Protein AF-A0A7S4QUU4-F1 (afdb_monomer_lite)

Radius of gyration: 27.37 Å; chains: 1; bounding box: 93×54×60 Å

Structure (mmCIF, N/CA/C/O backbone):
data_AF-A0A7S4QUU4-F1
#
_entry.id   AF-A0A7S4QUU4-F1
#
loop_
_atom_site.group_PDB
_atom_site.id
_atom_site.type_symbol
_atom_site.label_atom_id
_atom_site.label_alt_id
_atom_site.label_comp_id
_atom_site.label_asym_id
_atom_site.label_entity_id
_atom_site.label_seq_id
_atom_site.pdbx_PDB_ins_code
_atom_site.Cartn_x
_atom_site.Cartn_y
_atom_site.Cartn_z
_atom_site.occupancy
_atom_site.B_iso_or_equiv
_atom_site.auth_seq_id
_atom_site.auth_comp_id
_atom_site.auth_asym_id
_atom_site.auth_atom_id
_atom_site.pdbx_PDB_model_num
ATOM 1 N N . MET A 1 1 ? -56.185 -21.428 -27.201 1.00 46.53 1 MET A N 1
ATOM 2 C CA . MET A 1 1 ? -56.044 -20.424 -28.277 1.00 46.53 1 MET A CA 1
ATOM 3 C C . MET A 1 1 ? -54.568 -20.325 -28.638 1.00 46.53 1 MET A C 1
ATOM 5 O O . MET A 1 1 ? -53.766 -20.029 -27.766 1.00 46.53 1 MET A O 1
ATOM 9 N N . ARG A 1 2 ? -54.202 -20.692 -29.874 1.00 49.19 2 ARG A N 1
ATOM 10 C CA . ARG A 1 2 ? -52.860 -20.477 -30.441 1.00 49.19 2 ARG A CA 1
ATOM 11 C C . ARG A 1 2 ? -52.784 -19.035 -30.943 1.00 49.19 2 ARG A C 1
ATOM 13 O O . ARG A 1 2 ? -53.680 -18.634 -31.677 1.00 49.19 2 ARG A O 1
ATOM 20 N N . ALA A 1 3 ? -51.715 -18.321 -30.610 1.00 52.19 3 ALA A N 1
ATOM 21 C CA . ALA A 1 3 ? -51.252 -17.166 -31.375 1.00 52.19 3 ALA A CA 1
ATOM 22 C C . ALA A 1 3 ? -49.718 -17.073 -31.230 1.00 52.19 3 ALA A C 1
ATOM 24 O O . ALA A 1 3 ? -49.212 -16.869 -30.132 1.00 52.19 3 ALA A O 1
ATOM 25 N N . THR A 1 4 ? -48.973 -17.662 -32.169 1.00 59.97 4 THR A N 1
ATOM 26 C CA . THR A 1 4 ? -48.197 -16.979 -33.230 1.00 59.97 4 THR A CA 1
ATOM 27 C C . THR A 1 4 ? -47.116 -16.018 -32.722 1.00 59.97 4 THR A C 1
ATOM 29 O O . THR A 1 4 ? -47.382 -14.890 -32.328 1.00 59.97 4 THR A O 1
ATOM 32 N N . ARG A 1 5 ? -45.862 -16.484 -32.819 1.00 59.66 5 ARG A N 1
ATOM 33 C CA . ARG A 1 5 ? -44.639 -15.671 -32.820 1.00 59.66 5 ARG A CA 1
ATOM 34 C C . ARG A 1 5 ? -44.574 -14.829 -34.102 1.00 59.66 5 ARG A C 1
ATOM 36 O O . ARG A 1 5 ? -44.792 -15.403 -35.170 1.00 59.66 5 ARG A O 1
ATOM 43 N N . PRO A 1 6 ? -44.134 -13.564 -34.040 1.00 63.06 6 PRO A N 1
ATOM 44 C CA . PRO A 1 6 ? -43.483 -12.921 -35.169 1.00 63.06 6 PRO A CA 1
ATOM 45 C C . PRO A 1 6 ? -41.959 -12.876 -34.978 1.00 63.06 6 PRO A C 1
ATOM 47 O O . PRO A 1 6 ? -41.427 -12.307 -34.029 1.00 63.06 6 PRO A O 1
ATOM 50 N N . SER A 1 7 ? -41.292 -13.533 -35.924 1.00 55.50 7 SER A N 1
ATOM 51 C CA . SER A 1 7 ? -39.890 -13.384 -36.314 1.00 55.50 7 SER A CA 1
ATOM 52 C C . SER A 1 7 ? -39.663 -12.003 -36.925 1.00 55.50 7 SER A C 1
ATOM 54 O O . SER A 1 7 ? -40.441 -11.645 -37.803 1.00 55.50 7 SER A O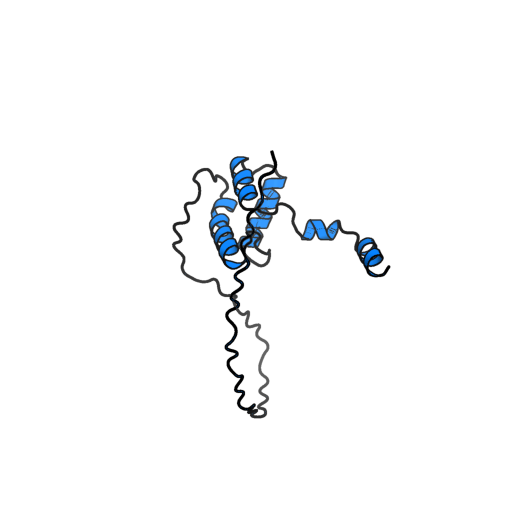 1
ATOM 56 N N . LEU A 1 8 ? -38.590 -11.289 -36.556 1.00 60.66 8 LEU A N 1
ATOM 57 C CA . LEU A 1 8 ? -37.935 -10.331 -37.456 1.00 60.66 8 LEU A CA 1
ATOM 58 C C . LEU A 1 8 ? -36.407 -10.303 -37.248 1.00 60.66 8 LEU A C 1
ATOM 60 O O . LEU A 1 8 ? -35.880 -9.692 -36.327 1.00 60.66 8 LEU A O 1
ATOM 64 N N . VAL A 1 9 ? -35.749 -11.060 -38.130 1.00 60.41 9 VAL A N 1
ATOM 65 C CA . VAL A 1 9 ? -34.565 -10.729 -38.948 1.00 60.41 9 VAL A CA 1
ATOM 66 C C . VAL A 1 9 ? -33.460 -9.826 -38.376 1.00 60.41 9 VAL A C 1
ATOM 68 O O . VAL A 1 9 ? -33.584 -8.611 -38.276 1.00 60.41 9 VAL A O 1
ATOM 71 N N . LEU A 1 10 ? -32.317 -10.489 -38.158 1.00 52.00 10 LEU A N 1
ATOM 72 C CA . LEU A 1 10 ? -30.944 -10.104 -38.507 1.00 52.00 10 LEU A CA 1
ATOM 73 C C . LEU A 1 10 ? -30.773 -8.781 -39.278 1.00 52.00 10 LEU A C 1
ATOM 75 O O . LEU A 1 10 ? -31.283 -8.616 -40.384 1.00 52.00 10 LEU A O 1
ATOM 79 N N . SER A 1 11 ? -29.888 -7.921 -38.777 1.00 59.00 11 SER A N 1
ATOM 80 C CA . SER A 1 11 ? -29.128 -6.980 -39.606 1.00 59.00 11 SER A CA 1
ATOM 81 C C . SER A 1 11 ? -27.707 -6.870 -39.059 1.00 59.00 11 SER A C 1
ATOM 83 O O . SER A 1 11 ? -27.412 -6.101 -38.151 1.00 59.00 11 SER A O 1
ATOM 85 N N . LEU A 1 12 ? -26.849 -7.726 -39.611 1.00 51.59 12 LEU A N 1
ATOM 86 C CA . LEU A 1 12 ? -25.399 -7.687 -39.504 1.00 51.59 12 LEU A CA 1
ATOM 87 C C . LEU A 1 12 ? -24.897 -6.687 -40.553 1.00 51.59 12 LEU A C 1
ATOM 89 O O . LEU A 1 12 ? -25.034 -6.946 -41.747 1.00 51.59 12 LEU A O 1
ATOM 93 N N . LEU A 1 13 ? -24.311 -5.568 -40.132 1.00 58.84 13 LEU A N 1
ATOM 94 C CA . LEU A 1 13 ? -23.482 -4.744 -41.013 1.00 58.84 13 LEU A CA 1
ATOM 95 C C . LEU A 1 13 ? -22.087 -4.645 -40.410 1.00 58.84 13 LEU A C 1
ATOM 97 O O . LEU A 1 13 ? -21.799 -3.826 -39.542 1.00 58.84 13 LEU A O 1
ATOM 101 N N . ALA A 1 14 ? -21.244 -5.560 -40.880 1.00 45.31 14 ALA A N 1
ATOM 102 C CA . ALA A 1 14 ? -19.806 -5.505 -40.740 1.00 45.31 14 ALA A CA 1
ATOM 103 C C . ALA A 1 14 ? -19.267 -4.401 -41.660 1.00 45.31 14 ALA A C 1
ATOM 105 O O . ALA A 1 14 ? -19.369 -4.503 -42.883 1.00 45.31 14 ALA A O 1
ATOM 106 N N . SER A 1 15 ? -18.679 -3.360 -41.075 1.00 54.16 15 SER A N 1
ATOM 107 C CA . SER A 1 15 ? -17.850 -2.410 -41.816 1.00 54.16 15 SER A CA 1
ATOM 108 C C . SER A 1 15 ? -16.445 -2.985 -41.933 1.00 54.16 15 SER A C 1
ATOM 110 O O . SER A 1 15 ? -15.723 -3.131 -40.949 1.00 54.16 15 SER A O 1
ATOM 112 N N . ILE A 1 16 ? -16.103 -3.362 -43.159 1.00 55.22 16 ILE A N 1
ATOM 113 C CA . ILE A 1 16 ? -14.825 -3.934 -43.567 1.00 55.22 16 ILE A CA 1
ATOM 114 C C . ILE A 1 16 ? -13.894 -2.811 -44.047 1.00 55.22 16 ILE A C 1
ATOM 116 O O . ILE A 1 16 ? -14.313 -1.936 -44.798 1.00 55.22 16 ILE A O 1
ATOM 120 N N . SER A 1 17 ? -12.621 -2.952 -43.667 1.00 45.03 17 SER A N 1
ATOM 121 C CA . SER A 1 17 ? -11.401 -2.435 -44.306 1.00 45.03 17 SER A CA 1
ATOM 122 C C . SER A 1 17 ? -11.123 -0.935 -44.312 1.00 45.03 17 SER A C 1
ATOM 124 O O . SER A 1 17 ? -11.777 -0.178 -45.011 1.00 45.03 17 SER A O 1
ATOM 126 N N . THR A 1 18 ? -9.961 -0.583 -43.750 1.00 53.84 18 THR A N 1
ATOM 127 C CA . THR A 1 18 ? -8.790 -0.235 -44.582 1.00 53.84 18 THR A CA 1
ATOM 128 C C . THR A 1 18 ? -7.492 -0.617 -43.863 1.00 53.84 18 THR A C 1
ATOM 130 O O . THR A 1 18 ? -7.105 0.009 -42.878 1.00 53.84 18 THR A O 1
ATOM 133 N N . VAL A 1 19 ? -6.819 -1.655 -44.371 1.00 56.19 19 VAL A N 1
ATOM 134 C CA . VAL A 1 19 ? -5.411 -1.965 -44.087 1.00 56.19 19 VAL A CA 1
ATOM 135 C C . VAL A 1 19 ? -4.560 -0.939 -44.831 1.00 56.19 19 VAL A C 1
ATOM 137 O O . VAL A 1 19 ? -4.538 -0.943 -46.060 1.00 56.19 19 VAL A O 1
ATOM 140 N N . THR A 1 20 ? -3.869 -0.066 -44.099 1.00 55.44 20 THR A N 1
ATOM 141 C CA . THR A 1 20 ? -2.864 0.826 -44.685 1.00 55.44 20 THR A CA 1
ATOM 142 C C . THR A 1 20 ? -1.494 0.172 -44.604 1.00 55.44 20 THR A C 1
ATOM 144 O O . THR A 1 20 ? -1.034 -0.300 -43.568 1.00 55.44 20 THR A O 1
ATOM 147 N N . THR A 1 21 ? -0.895 0.135 -45.780 1.00 55.25 21 THR A N 1
ATOM 148 C CA . THR A 1 21 ? 0.350 -0.473 -46.214 1.00 55.25 21 THR A CA 1
ATOM 149 C C . THR A 1 21 ? 1.573 -0.070 -45.400 1.00 55.25 21 THR A C 1
ATOM 151 O O . THR A 1 21 ? 1.876 1.112 -45.238 1.00 55.25 21 THR A O 1
ATOM 154 N N . ALA A 1 22 ? 2.337 -1.087 -45.004 1.00 47.09 22 ALA A N 1
ATOM 155 C CA . ALA A 1 22 ? 3.727 -0.977 -44.603 1.00 47.09 22 ALA A CA 1
ATOM 156 C C . ALA A 1 22 ? 4.565 -0.367 -45.739 1.00 47.09 22 ALA A C 1
ATOM 158 O O . ALA A 1 22 ? 4.551 -0.855 -46.867 1.00 47.09 22 ALA A O 1
ATOM 159 N N . THR A 1 23 ? 5.315 0.689 -45.435 1.00 58.25 23 THR A N 1
ATOM 160 C CA . THR A 1 23 ? 6.413 1.183 -46.272 1.00 58.25 23 THR A CA 1
ATOM 161 C C . THR A 1 23 ? 7.642 1.267 -45.387 1.00 58.25 23 THR A C 1
ATOM 163 O O . THR A 1 23 ? 7.744 2.111 -44.502 1.00 58.25 23 THR A O 1
ATOM 166 N N . SER A 1 24 ? 8.541 0.318 -45.617 1.00 58.81 24 SER A N 1
ATOM 167 C CA . SER A 1 24 ? 9.855 0.202 -45.005 1.00 58.81 24 SER A CA 1
ATOM 168 C C . SER A 1 24 ? 10.879 0.881 -45.912 1.00 58.81 24 SER A C 1
ATOM 170 O O . SER A 1 24 ? 10.969 0.504 -47.081 1.00 58.81 24 SER A O 1
ATOM 172 N N . PRO A 1 25 ? 11.687 1.821 -45.400 1.00 61.88 25 PRO A N 1
ATOM 173 C CA . PRO A 1 25 ? 12.968 2.115 -46.024 1.00 61.88 25 PRO A CA 1
ATOM 174 C C . PRO A 1 25 ? 14.157 1.857 -45.087 1.00 61.88 25 PRO A C 1
ATOM 176 O O . PRO A 1 25 ? 14.321 2.482 -44.046 1.00 61.88 25 PRO A O 1
ATOM 179 N N . ALA A 1 26 ? 14.994 0.933 -45.561 1.00 47.59 26 ALA A N 1
ATOM 180 C CA . ALA A 1 26 ? 16.453 0.989 -45.581 1.00 47.59 26 ALA A CA 1
ATOM 181 C C . ALA A 1 26 ? 17.215 1.268 -44.270 1.00 47.59 26 ALA A C 1
ATOM 183 O O . ALA A 1 26 ? 17.517 2.393 -43.883 1.00 47.59 26 ALA A O 1
ATOM 184 N N . PHE A 1 27 ? 17.663 0.151 -43.706 1.00 46.41 27 PHE A N 1
ATOM 185 C CA . PHE A 1 27 ? 18.888 -0.053 -42.943 1.00 46.41 27 PHE A CA 1
ATOM 186 C C . PHE A 1 27 ? 20.106 0.675 -43.551 1.00 46.41 27 PHE A C 1
ATOM 188 O O . PHE A 1 27 ? 20.539 0.356 -44.658 1.00 46.41 27 PHE A O 1
ATOM 195 N N . VAL A 1 28 ? 20.689 1.611 -42.797 1.00 56.66 28 VAL A N 1
ATOM 196 C CA . VAL A 1 28 ? 22.030 2.163 -43.037 1.00 56.66 28 VAL A CA 1
ATOM 197 C C . VAL A 1 28 ? 22.834 2.005 -41.749 1.00 56.66 28 VAL A C 1
ATOM 199 O O . VAL A 1 28 ? 22.553 2.659 -40.748 1.00 56.66 28 VAL A O 1
ATOM 202 N N . LEU A 1 29 ? 23.833 1.121 -41.780 1.00 52.25 29 LEU A N 1
ATOM 203 C CA . LEU A 1 29 ? 24.892 1.030 -40.775 1.00 52.25 29 LEU A CA 1
ATOM 204 C C . LEU A 1 29 ? 26.079 1.895 -41.209 1.00 52.25 29 LEU A C 1
ATOM 206 O O . LEU A 1 29 ? 26.580 1.717 -42.320 1.00 52.25 29 LEU A O 1
ATOM 210 N N . PRO A 1 30 ? 26.607 2.736 -40.310 1.00 53.12 30 PRO A N 1
ATOM 211 C CA . PRO A 1 30 ? 28.022 3.083 -40.330 1.00 53.12 30 PRO A CA 1
ATOM 212 C C . PRO A 1 30 ? 28.787 2.335 -39.234 1.00 53.12 30 PRO A C 1
ATOM 214 O O . PRO A 1 30 ? 28.458 2.397 -38.049 1.00 53.12 30 PRO A O 1
ATOM 217 N N . SER A 1 31 ? 29.832 1.637 -39.669 1.00 42.34 31 SER A N 1
ATOM 218 C CA . SER A 1 31 ? 30.799 0.910 -38.855 1.00 42.34 31 SER A CA 1
ATOM 219 C C . SER A 1 31 ? 31.581 1.802 -37.881 1.00 42.34 31 SER A C 1
ATOM 221 O O . SER A 1 31 ? 32.130 2.832 -38.257 1.00 42.34 31 SER A O 1
ATOM 223 N N . SER A 1 32 ? 31.699 1.288 -36.653 1.00 41.75 32 SER A N 1
ATOM 224 C CA . SER A 1 32 ? 32.868 1.297 -35.756 1.00 41.75 32 SER A CA 1
ATOM 225 C C . SER A 1 32 ? 33.628 2.605 -35.488 1.00 41.75 32 SER A C 1
ATOM 227 O O . SER A 1 32 ? 34.445 3.051 -36.289 1.00 41.75 32 SER A O 1
ATOM 229 N N . SER A 1 33 ? 33.557 3.054 -34.231 1.00 43.59 33 SER A N 1
ATOM 230 C CA . SER A 1 33 ? 34.725 3.593 -33.527 1.00 43.59 33 SER A CA 1
ATOM 231 C C . SER A 1 33 ? 34.726 3.111 -32.074 1.00 43.59 33 SER A C 1
ATOM 233 O O . SER A 1 33 ? 33.871 3.479 -31.271 1.00 43.59 33 SER A O 1
ATOM 235 N N . LEU A 1 34 ? 35.677 2.227 -31.765 1.00 47.88 34 LEU A N 1
ATOM 236 C CA . LEU A 1 34 ? 36.040 1.808 -30.415 1.00 47.88 34 LEU A CA 1
ATOM 237 C C . LEU A 1 34 ? 36.660 3.001 -29.683 1.00 47.88 34 LEU A C 1
ATOM 239 O O . LEU A 1 34 ? 37.759 3.433 -30.021 1.00 47.88 34 LEU A O 1
ATOM 243 N N . GLN A 1 35 ? 35.991 3.491 -28.641 1.00 48.94 35 GLN A N 1
ATOM 244 C CA . GLN A 1 35 ? 36.635 4.298 -27.609 1.00 48.94 35 GLN A CA 1
ATOM 245 C C . GLN A 1 35 ? 36.280 3.735 -26.236 1.00 48.94 35 GLN A C 1
ATOM 247 O O . GLN A 1 35 ? 35.229 3.992 -25.662 1.00 48.94 35 GLN A O 1
ATOM 252 N N . SER A 1 36 ? 37.206 2.939 -25.718 1.00 46.97 36 SER A N 1
ATOM 253 C CA . SER A 1 36 ? 37.341 2.606 -24.307 1.00 46.97 36 SER A CA 1
ATOM 254 C C . SER A 1 36 ? 37.478 3.881 -23.476 1.00 46.97 36 SER A C 1
ATOM 256 O O . SER A 1 36 ? 38.415 4.643 -23.721 1.00 46.97 36 SER A O 1
ATOM 258 N N . LYS A 1 37 ? 36.596 4.083 -22.486 1.00 51.12 37 LYS A N 1
ATOM 259 C CA . LYS A 1 37 ? 36.838 4.916 -21.295 1.00 51.12 37 LYS A CA 1
ATOM 260 C C . LYS A 1 37 ? 35.795 4.646 -20.199 1.00 51.12 37 LYS A C 1
ATOM 262 O O . LYS A 1 37 ? 34.613 4.906 -20.369 1.00 51.12 37 LYS A O 1
ATOM 267 N N . THR A 1 38 ? 36.321 4.144 -19.080 1.00 39.75 38 THR A N 1
ATOM 268 C CA . THR A 1 38 ? 35.896 4.349 -17.684 1.00 39.75 38 THR A CA 1
ATOM 269 C C . THR A 1 38 ? 34.483 3.939 -17.265 1.00 39.75 38 THR A C 1
ATOM 271 O O . THR A 1 38 ? 33.483 4.571 -17.588 1.00 39.75 38 THR A O 1
ATOM 274 N N . CYS A 1 39 ? 34.447 2.926 -16.404 1.00 47.00 39 CYS A N 1
ATOM 275 C CA . CYS A 1 39 ? 33.328 2.541 -15.562 1.00 47.00 39 CYS A CA 1
ATOM 276 C C . CYS A 1 39 ? 32.831 3.753 -14.762 1.00 47.00 39 CYS A C 1
ATOM 278 O O . CYS A 1 39 ? 33.522 4.253 -13.875 1.00 47.00 39 CYS A O 1
ATOM 280 N N . THR A 1 40 ? 31.621 4.222 -15.034 1.00 43.88 40 THR A N 1
ATOM 281 C CA . THR A 1 40 ? 30.856 5.027 -14.080 1.00 43.88 40 THR A CA 1
ATOM 282 C C . THR A 1 40 ? 29.390 4.698 -14.303 1.00 43.88 40 THR A C 1
ATOM 284 O O . THR A 1 40 ? 28.845 4.917 -15.381 1.00 43.88 40 THR A O 1
ATOM 287 N N . ASN A 1 41 ? 28.796 4.069 -13.291 1.00 50.84 41 ASN A N 1
ATOM 288 C CA . ASN A 1 41 ? 27.401 3.663 -13.216 1.00 50.84 41 ASN A CA 1
ATOM 289 C C . ASN A 1 41 ? 26.510 4.907 -13.362 1.00 50.84 41 ASN A C 1
ATOM 291 O O . ASN A 1 41 ? 26.235 5.610 -12.392 1.00 50.84 41 ASN A O 1
ATOM 295 N 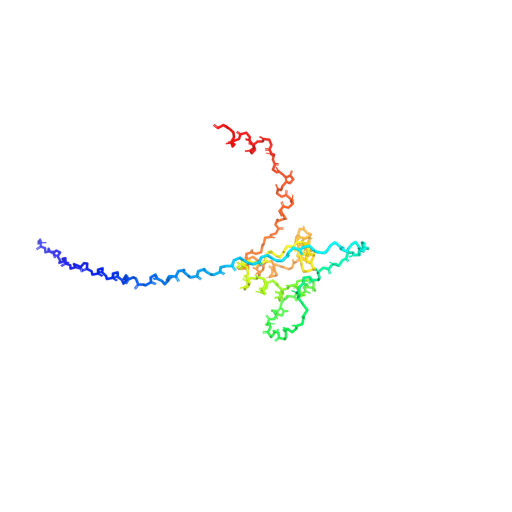N . GLN A 1 42 ? 26.114 5.206 -14.597 1.00 43.19 42 GLN A N 1
ATOM 296 C CA . GLN A 1 42 ? 25.067 6.171 -14.902 1.00 43.19 42 GLN A CA 1
ATOM 297 C C . GLN A 1 42 ? 23.743 5.479 -14.579 1.00 43.19 42 GLN A C 1
ATOM 299 O O . GLN A 1 42 ? 23.118 4.836 -15.419 1.00 43.19 42 GLN A O 1
ATOM 304 N N . ARG A 1 43 ? 23.374 5.565 -13.300 1.00 39.06 43 ARG A N 1
ATOM 305 C CA . ARG A 1 43 ? 22.043 5.282 -12.778 1.00 39.06 43 ARG A CA 1
ATOM 306 C C . ARG A 1 43 ? 21.060 6.155 -13.551 1.00 39.06 43 ARG A C 1
ATOM 308 O O . ARG A 1 43 ? 20.910 7.332 -13.236 1.00 39.06 43 ARG A O 1
ATOM 315 N N . SER A 1 44 ? 20.415 5.591 -14.566 1.00 46.12 44 SER A N 1
ATOM 316 C CA . SER A 1 44 ? 19.244 6.199 -15.179 1.00 46.12 44 SER A CA 1
ATOM 317 C C . SER A 1 44 ? 18.190 6.337 -14.085 1.00 46.12 44 SER A C 1
ATOM 319 O O . SER A 1 44 ? 17.625 5.364 -13.591 1.00 46.12 44 SER A O 1
ATOM 321 N N . THR A 1 45 ? 17.999 7.568 -13.631 1.00 46.66 45 THR A N 1
ATOM 322 C CA . THR A 1 45 ? 16.895 7.967 -12.767 1.00 46.66 45 THR A CA 1
ATOM 323 C C . THR A 1 45 ? 15.593 7.628 -13.490 1.00 46.66 45 THR A C 1
ATOM 325 O O . THR A 1 45 ? 15.356 8.200 -14.558 1.00 46.66 45 THR A O 1
ATOM 328 N N . PRO A 1 46 ? 14.753 6.708 -12.982 1.00 43.62 46 PRO A N 1
ATOM 329 C CA . PRO A 1 46 ? 13.427 6.545 -13.544 1.00 43.62 46 PRO A CA 1
ATOM 330 C C . PRO A 1 46 ? 12.641 7.816 -13.220 1.00 43.62 46 PRO A C 1
ATOM 332 O O . PRO A 1 46 ? 12.583 8.251 -12.069 1.00 43.62 46 PRO A O 1
ATOM 335 N N . LEU A 1 47 ? 12.105 8.438 -14.268 1.00 39.97 47 LEU A N 1
ATOM 336 C CA . LEU A 1 47 ? 11.333 9.668 -14.192 1.00 39.97 47 LEU A CA 1
ATOM 337 C C . LEU A 1 47 ? 10.106 9.480 -13.297 1.00 39.97 47 LEU A C 1
ATOM 339 O O . LEU A 1 47 ? 9.167 8.784 -13.672 1.00 39.97 47 LEU A O 1
ATOM 343 N N . TYR A 1 48 ? 10.087 10.162 -12.157 1.00 50.03 48 TYR A N 1
ATOM 344 C CA . TYR A 1 48 ? 8.848 10.693 -11.588 1.00 50.03 48 TYR A CA 1
ATOM 345 C C . TYR A 1 48 ? 9.129 12.011 -10.845 1.00 50.03 48 TYR A C 1
ATOM 347 O O . TYR A 1 48 ? 8.654 12.262 -9.748 1.00 50.03 48 TYR A O 1
ATOM 355 N N . GLU A 1 49 ? 9.938 12.884 -11.442 1.00 58.84 49 GLU A N 1
ATOM 356 C CA . GLU A 1 49 ? 10.208 14.206 -10.881 1.00 58.84 49 GLU A CA 1
ATOM 357 C C . GLU A 1 49 ? 9.335 15.241 -11.616 1.00 58.84 49 GLU A C 1
ATOM 359 O O . GLU A 1 49 ? 9.493 15.462 -12.816 1.00 58.84 49 GLU A O 1
ATOM 364 N N . GLN A 1 50 ? 8.469 15.884 -10.827 1.00 45.94 50 GLN A N 1
ATOM 365 C CA . GLN A 1 50 ? 7.797 17.176 -11.022 1.00 45.94 50 GLN A CA 1
ATOM 366 C C . GLN A 1 50 ? 6.361 17.234 -11.579 1.00 45.94 50 GLN A C 1
ATOM 368 O O . GLN A 1 50 ? 6.062 16.911 -12.727 1.00 45.94 50 GLN A O 1
ATOM 373 N N . ASN A 1 51 ? 5.538 17.862 -10.728 1.00 57.94 51 ASN A N 1
ATOM 374 C CA . ASN A 1 51 ? 4.203 18.432 -10.908 1.00 57.94 51 ASN A CA 1
ATOM 375 C C . ASN A 1 51 ? 3.027 17.459 -10.839 1.00 57.94 51 ASN A C 1
ATOM 377 O O . ASN A 1 51 ? 2.658 16.826 -11.824 1.00 57.94 51 ASN A O 1
ATOM 381 N N . LYS A 1 52 ? 2.346 17.462 -9.690 1.00 51.41 52 LYS A N 1
ATOM 382 C CA . LYS A 1 52 ? 0.889 17.333 -9.644 1.00 51.41 52 LYS A CA 1
ATOM 383 C C . LYS A 1 52 ? 0.387 17.885 -8.312 1.00 51.41 52 LYS A C 1
ATOM 385 O O . LYS A 1 52 ? 0.279 17.171 -7.321 1.00 51.41 52 LYS A O 1
ATOM 390 N N . GLU A 1 53 ? 0.032 19.166 -8.316 1.00 53.72 53 GLU A N 1
ATOM 391 C CA . GLU A 1 53 ? -1.081 19.667 -7.506 1.00 53.72 53 GLU A CA 1
ATOM 392 C C . GLU A 1 53 ? -2.346 18.941 -7.966 1.00 53.72 53 GLU A C 1
ATOM 394 O O . GLU A 1 53 ? -3.194 19.458 -8.684 1.00 53.72 53 GLU A O 1
ATOM 399 N N . THR A 1 54 ? -2.442 17.663 -7.626 1.00 51.84 54 THR A N 1
ATOM 400 C CA . THR A 1 54 ? -3.704 16.959 -7.674 1.00 51.84 54 THR A CA 1
ATOM 401 C C . THR A 1 54 ? -4.410 17.335 -6.395 1.00 51.84 54 THR A C 1
ATOM 403 O O . THR A 1 54 ? -4.004 16.908 -5.314 1.00 51.84 54 THR A O 1
ATOM 406 N N . ASN A 1 55 ? -5.459 18.140 -6.535 1.00 63.88 55 ASN A N 1
ATOM 407 C CA . ASN A 1 55 ? -6.545 18.228 -5.573 1.00 63.88 55 ASN A CA 1
ATOM 408 C C . ASN A 1 55 ? -7.211 16.839 -5.502 1.00 63.88 55 ASN A C 1
ATOM 410 O O . ASN A 1 55 ? -8.259 16.595 -6.085 1.00 63.88 55 ASN A O 1
ATOM 414 N N . VAL A 1 56 ? -6.493 15.868 -4.935 1.00 68.75 56 VAL A N 1
ATOM 415 C CA . VAL A 1 56 ? -7.066 14.596 -4.529 1.00 68.75 56 VAL A CA 1
ATOM 416 C C . VAL A 1 56 ? -7.658 14.889 -3.174 1.00 68.75 56 VAL A C 1
ATOM 418 O O . VAL A 1 56 ? -6.925 15.203 -2.235 1.00 68.75 56 VAL A O 1
ATOM 421 N N . GLU A 1 57 ? -8.977 14.820 -3.091 1.00 77.19 57 GLU A N 1
ATOM 422 C CA . GLU A 1 57 ? -9.689 14.886 -1.827 1.00 77.19 57 GLU A CA 1
ATOM 423 C C . GLU A 1 57 ? -9.238 13.693 -0.984 1.00 77.19 57 GLU A C 1
ATOM 425 O O . GLU A 1 57 ? -9.658 12.555 -1.189 1.00 77.19 57 GLU A O 1
ATOM 430 N N . ILE A 1 58 ? -8.284 13.942 -0.086 1.00 82.56 58 ILE A N 1
ATOM 431 C CA . ILE A 1 58 ? -7.875 12.962 0.909 1.00 82.56 58 ILE A CA 1
ATOM 432 C C . ILE A 1 58 ? -9.016 12.910 1.923 1.00 82.56 58 ILE A C 1
ATOM 434 O O . ILE A 1 58 ? -9.303 13.938 2.548 1.00 82.56 58 ILE A O 1
ATOM 438 N N . PRO A 1 59 ? -9.661 11.750 2.108 1.00 84.75 59 PRO A N 1
ATOM 439 C CA . PRO A 1 59 ? -10.716 11.626 3.093 1.00 84.75 59 PRO A CA 1
ATOM 440 C C . PRO A 1 59 ? -10.197 12.007 4.482 1.00 84.75 59 PRO A C 1
ATOM 442 O O . PRO A 1 59 ? -9.157 11.523 4.930 1.00 84.75 59 PRO A O 1
ATOM 445 N N . SER A 1 60 ? -10.923 12.879 5.179 1.00 85.50 60 SER A N 1
ATOM 446 C CA . SER A 1 60 ? -10.501 13.415 6.479 1.00 85.50 60 SER A CA 1
ATOM 447 C C . SER A 1 60 ? -10.450 12.368 7.594 1.00 85.50 60 SER A C 1
ATOM 449 O O . SER A 1 60 ? -9.845 12.627 8.630 1.00 85.50 60 SER A O 1
ATOM 451 N N . PHE A 1 61 ? -11.076 11.204 7.394 1.00 89.38 61 PHE A N 1
ATOM 452 C CA . PHE A 1 61 ? -11.065 10.093 8.348 1.00 89.38 61 PHE A CA 1
ATOM 453 C C . PHE A 1 61 ? -9.740 9.307 8.359 1.00 89.38 61 PHE A C 1
ATOM 455 O O . PHE A 1 61 ? -9.483 8.539 9.286 1.00 89.38 61 PHE A O 1
ATOM 462 N N . ILE A 1 62 ? -8.853 9.534 7.379 1.00 91.06 62 ILE A N 1
ATOM 463 C CA . ILE A 1 62 ? -7.521 8.920 7.355 1.00 91.06 62 ILE A CA 1
ATOM 464 C C . ILE A 1 62 ? -6.667 9.537 8.465 1.00 91.06 62 ILE A C 1
ATOM 466 O O . ILE A 1 62 ? -6.197 10.674 8.378 1.00 91.06 62 ILE A O 1
ATOM 470 N N . THR A 1 63 ? -6.433 8.755 9.512 1.00 90.88 63 THR A N 1
ATOM 471 C CA . THR A 1 63 ? -5.643 9.157 10.677 1.00 90.88 63 THR A CA 1
ATOM 472 C C . THR A 1 63 ? -4.170 8.798 10.477 1.00 90.88 63 THR A C 1
ATOM 474 O O . THR A 1 63 ? -3.266 9.524 10.910 1.00 90.88 63 THR A O 1
ATOM 477 N N . ASN A 1 64 ? -3.899 7.687 9.790 1.00 92.88 64 ASN A N 1
ATOM 478 C CA . ASN A 1 64 ? -2.561 7.161 9.609 1.00 92.88 64 ASN A CA 1
ATOM 479 C C . ASN A 1 64 ? -1.730 8.015 8.636 1.00 92.88 64 ASN A C 1
ATOM 481 O O . ASN A 1 64 ? -2.042 8.162 7.453 1.00 92.88 64 ASN A O 1
ATOM 485 N N . LYS A 1 65 ? -0.595 8.529 9.124 1.00 92.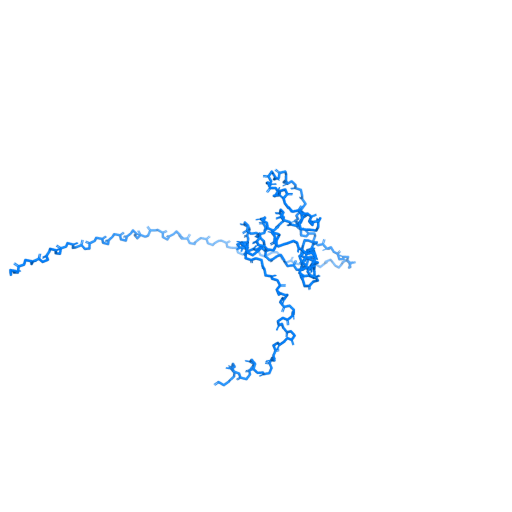56 65 LYS A N 1
ATOM 486 C CA . LYS A 1 65 ? 0.309 9.380 8.331 1.00 92.56 65 LYS A CA 1
ATOM 487 C C . LYS A 1 65 ? 0.926 8.661 7.135 1.00 92.56 65 LYS A C 1
ATOM 489 O O . LYS A 1 65 ? 1.136 9.291 6.102 1.00 92.56 65 LYS A O 1
ATOM 494 N N . VAL A 1 66 ? 1.216 7.365 7.255 1.00 93.62 66 VAL A N 1
ATOM 495 C CA . VAL A 1 66 ? 1.792 6.581 6.152 1.00 93.62 66 VAL A CA 1
ATOM 496 C C . VAL A 1 66 ? 0.762 6.429 5.038 1.00 93.62 66 VAL A C 1
ATOM 498 O O . VAL A 1 66 ? 1.097 6.639 3.873 1.00 93.62 66 VAL A O 1
ATOM 501 N N . LEU A 1 67 ? -0.490 6.131 5.402 1.00 93.50 67 LEU A N 1
ATOM 502 C CA . LEU A 1 67 ? -1.590 6.001 4.450 1.00 93.50 67 LEU A CA 1
ATOM 503 C C . LEU A 1 67 ? -1.857 7.326 3.733 1.00 93.50 67 LEU A C 1
ATOM 505 O O . LEU A 1 67 ? -1.879 7.359 2.507 1.00 93.50 67 LEU A O 1
ATOM 509 N N . GLN A 1 68 ? -1.941 8.427 4.484 1.00 93.12 68 GLN A N 1
ATOM 510 C CA . GLN A 1 68 ? -2.144 9.771 3.938 1.00 93.12 68 GLN A CA 1
ATOM 511 C C . GLN A 1 68 ? -1.111 10.136 2.855 1.00 93.12 68 GLN A C 1
ATOM 513 O O . GLN A 1 68 ? -1.457 10.751 1.850 1.00 93.12 68 GLN A O 1
ATOM 518 N N . GLN A 1 69 ? 0.156 9.752 3.046 1.00 92.56 69 GLN A N 1
ATOM 519 C CA . GLN A 1 69 ? 1.227 10.044 2.090 1.00 92.56 69 GLN A CA 1
ATOM 520 C C . GLN A 1 69 ? 1.162 9.189 0.821 1.00 92.56 69 GLN A C 1
ATOM 522 O O . GLN A 1 69 ? 1.495 9.683 -0.253 1.00 92.56 69 GLN A O 1
ATOM 527 N N . VAL A 1 70 ? 0.790 7.912 0.940 1.00 93.88 70 VAL A N 1
ATOM 528 C CA . VAL A 1 70 ? 0.834 6.960 -0.182 1.00 93.88 70 VAL A CA 1
ATOM 529 C C . VAL A 1 70 ? -0.474 6.913 -0.975 1.00 93.88 70 VAL A C 1
ATOM 531 O O . VAL A 1 70 ? -0.462 6.577 -2.155 1.00 93.88 70 VAL A O 1
ATOM 534 N N . TYR A 1 71 ? -1.593 7.313 -0.368 1.00 93.50 71 TYR A N 1
ATOM 535 C CA . TYR A 1 71 ? -2.914 7.363 -0.995 1.00 93.50 71 TYR A CA 1
ATOM 536 C C . TYR A 1 71 ? -2.951 8.069 -2.368 1.00 93.50 71 TYR A C 1
ATOM 538 O O . TYR A 1 71 ? -3.442 7.470 -3.328 1.00 93.50 71 TYR A O 1
ATOM 546 N N . PRO A 1 72 ? -2.388 9.283 -2.553 1.00 92.31 72 PRO A N 1
ATOM 547 C CA . PRO A 1 72 ? -2.369 9.907 -3.877 1.00 92.31 72 PRO A CA 1
ATOM 548 C C . PRO A 1 72 ? -1.553 9.097 -4.896 1.00 92.31 72 PRO A C 1
ATOM 550 O O . PRO A 1 72 ? -1.950 8.992 -6.056 1.00 92.31 72 PRO A O 1
ATOM 553 N N . ALA A 1 73 ? -0.445 8.480 -4.475 1.00 92.38 73 ALA A N 1
ATOM 554 C CA . ALA A 1 73 ? 0.368 7.633 -5.346 1.00 92.38 73 ALA A CA 1
ATOM 555 C C . ALA A 1 73 ? -0.373 6.348 -5.749 1.00 92.38 73 ALA A C 1
ATOM 557 O O . ALA A 1 73 ? -0.250 5.897 -6.885 1.00 92.38 73 ALA A O 1
ATOM 558 N N . MET A 1 74 ? -1.181 5.790 -4.847 1.00 92.88 74 MET A N 1
ATOM 559 C CA . MET A 1 74 ? -2.041 4.632 -5.095 1.00 92.88 74 MET A CA 1
ATOM 560 C C . MET A 1 74 ? -3.083 4.919 -6.182 1.00 92.88 74 MET A C 1
ATOM 562 O O . MET A 1 74 ? -3.193 4.147 -7.132 1.00 92.88 74 MET A O 1
ATOM 566 N N . LEU A 1 75 ? -3.770 6.063 -6.113 1.00 92.94 75 LEU A N 1
ATOM 567 C CA . LEU A 1 75 ? -4.734 6.475 -7.145 1.00 92.94 75 LEU A CA 1
ATOM 568 C C . LEU A 1 75 ? -4.062 6.759 -8.494 1.00 92.94 75 LEU A C 1
ATOM 570 O O . LEU A 1 75 ? -4.582 6.398 -9.551 1.00 92.94 75 LEU A O 1
ATOM 574 N N . GLN A 1 76 ? -2.875 7.367 -8.477 1.00 92.00 76 GLN A N 1
ATOM 575 C CA . GLN A 1 76 ? -2.090 7.561 -9.696 1.00 92.00 76 GLN A CA 1
ATOM 576 C C . GLN A 1 76 ? -1.696 6.217 -10.319 1.00 92.00 76 GLN A C 1
ATOM 578 O O . GLN A 1 76 ? -1.889 6.020 -11.518 1.00 92.00 76 GLN A O 1
ATOM 583 N N . HIS A 1 77 ? -1.206 5.273 -9.515 1.00 92.62 77 HIS A N 1
ATOM 584 C CA . HIS A 1 77 ? -0.851 3.935 -9.980 1.00 92.62 77 HIS A CA 1
ATOM 585 C C . HIS A 1 77 ? -2.068 3.191 -10.546 1.00 92.62 77 HIS A C 1
ATOM 587 O O . HIS A 1 77 ? -1.969 2.577 -11.609 1.00 92.62 77 HIS A O 1
ATOM 593 N N . GLN A 1 78 ? -3.231 3.337 -9.908 1.00 92.75 78 GLN A N 1
ATOM 594 C CA . GLN A 1 78 ? -4.495 2.792 -10.396 1.00 92.75 78 GLN A CA 1
ATOM 595 C C . GLN A 1 78 ? -4.859 3.348 -11.772 1.00 92.75 78 GLN A C 1
ATOM 597 O O . GLN A 1 78 ? -5.224 2.584 -12.658 1.00 92.75 78 GLN A O 1
ATOM 602 N N . SER A 1 79 ? -4.700 4.657 -11.986 1.00 92.12 79 SER A N 1
ATOM 603 C CA . SER A 1 79 ? -4.982 5.278 -13.285 1.00 92.12 79 SER A CA 1
ATOM 604 C C . SER A 1 79 ? -4.032 4.826 -14.403 1.00 92.12 79 SER A C 1
ATOM 606 O O . SER A 1 79 ? -4.436 4.779 -15.561 1.00 92.12 79 SER A O 1
ATOM 608 N N . LEU A 1 80 ? -2.781 4.487 -14.067 1.00 92.44 80 LEU A N 1
ATOM 609 C CA . LEU A 1 80 ? -1.749 4.107 -15.037 1.00 92.44 80 LEU A CA 1
ATOM 610 C C . LEU A 1 80 ? -1.767 2.613 -15.378 1.00 92.44 80 LEU A C 1
ATOM 612 O O . LEU A 1 80 ? -1.634 2.249 -16.543 1.00 92.44 80 LEU A O 1
ATOM 616 N N . TYR A 1 81 ? -1.909 1.754 -14.367 1.00 91.12 81 TYR A N 1
ATOM 617 C CA . TYR A 1 81 ? -1.752 0.300 -14.496 1.00 91.12 81 TYR A CA 1
ATOM 618 C C . TYR A 1 81 ? -3.045 -0.478 -14.227 1.00 91.12 81 TYR A C 1
ATOM 620 O O . TYR A 1 81 ? -3.055 -1.702 -14.333 1.00 91.12 81 TYR A O 1
ATOM 628 N N . GLY A 1 82 ? -4.123 0.206 -13.836 1.00 90.81 82 GLY A N 1
ATOM 629 C CA . GLY A 1 82 ? -5.396 -0.419 -13.477 1.00 90.81 82 GLY A CA 1
ATOM 630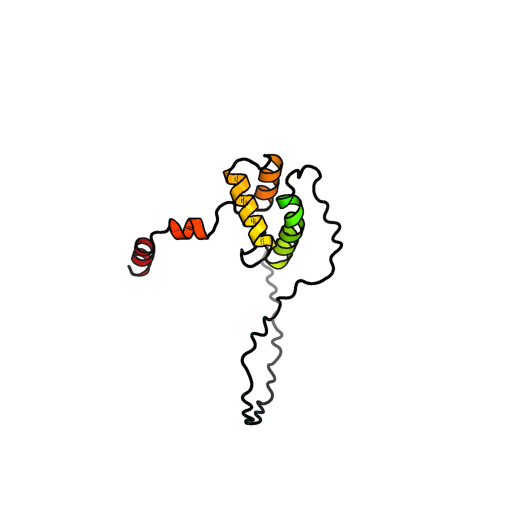 C C . GLY A 1 82 ? -5.396 -1.105 -12.109 1.00 90.81 82 GLY A C 1
ATOM 631 O O . GLY A 1 82 ? -6.357 -1.788 -11.782 1.00 90.81 82 GLY A O 1
ATOM 632 N N . ASN A 1 83 ? -4.338 -0.955 -11.306 1.00 90.00 83 ASN A N 1
ATOM 633 C CA . ASN A 1 83 ? -4.249 -1.561 -9.979 1.00 90.00 83 ASN A CA 1
ATOM 634 C C . ASN A 1 83 ? -3.580 -0.631 -8.962 1.00 90.00 83 ASN A C 1
ATOM 636 O O . ASN A 1 83 ? -2.815 0.265 -9.313 1.00 90.00 83 ASN A O 1
ATOM 640 N N . VAL A 1 84 ? -3.842 -0.887 -7.685 1.00 91.69 84 VAL A N 1
ATOM 641 C CA . VAL A 1 84 ? -3.400 -0.040 -6.565 1.00 91.69 84 VAL A CA 1
ATOM 642 C C . VAL A 1 84 ? -2.125 -0.589 -5.894 1.00 91.69 84 VAL A C 1
ATOM 644 O O . VAL A 1 84 ? -1.552 0.005 -4.981 1.00 91.69 84 VAL A O 1
ATOM 647 N N . ASN A 1 85 ? -1.639 -1.742 -6.358 1.00 90.38 85 ASN A N 1
ATOM 648 C CA . ASN A 1 85 ? -0.537 -2.469 -5.739 1.00 90.38 85 ASN A CA 1
ATOM 649 C C . ASN A 1 85 ? 0.814 -2.001 -6.293 1.00 90.38 85 ASN A C 1
ATOM 651 O O . ASN A 1 85 ? 1.341 -2.549 -7.258 1.00 90.38 85 ASN A O 1
ATOM 655 N N . ILE A 1 86 ? 1.393 -1.001 -5.628 1.00 90.44 86 ILE A N 1
ATOM 656 C CA . ILE A 1 86 ? 2.682 -0.410 -6.001 1.00 90.44 86 ILE A CA 1
ATOM 657 C C . ILE A 1 86 ? 3.843 -1.391 -5.708 1.00 90.44 86 ILE A C 1
ATOM 659 O O . ILE A 1 86 ? 3.916 -1.941 -4.599 1.00 90.44 86 ILE A O 1
ATOM 663 N N . PRO A 1 87 ? 4.790 -1.596 -6.648 1.00 87.56 87 PRO A N 1
ATOM 664 C CA . PRO A 1 87 ? 5.939 -2.487 -6.461 1.00 87.56 87 PRO A CA 1
ATOM 665 C C . PRO A 1 87 ? 6.959 -1.947 -5.441 1.00 87.56 87 PRO A C 1
ATOM 667 O O . PRO A 1 87 ? 7.201 -0.740 -5.357 1.00 87.56 87 PRO A O 1
ATOM 670 N N . LEU A 1 88 ? 7.633 -2.853 -4.715 1.00 87.44 88 LEU A N 1
ATOM 671 C CA . LEU A 1 88 ? 8.568 -2.539 -3.613 1.00 87.44 88 LEU A CA 1
ATOM 672 C C . LEU A 1 88 ? 9.815 -1.735 -4.030 1.00 87.44 88 LEU A C 1
ATOM 674 O O . LEU A 1 88 ? 10.493 -1.170 -3.170 1.00 87.44 88 LEU A O 1
ATOM 678 N N . GLY A 1 89 ? 10.124 -1.668 -5.329 1.00 86.06 89 GLY A N 1
ATOM 679 C CA . GLY A 1 89 ? 11.275 -0.924 -5.852 1.00 86.06 89 GLY A CA 1
ATOM 680 C C . GLY A 1 89 ? 11.179 0.598 -5.680 1.00 86.06 89 GLY A C 1
ATOM 681 O O . GLY A 1 89 ? 12.188 1.290 -5.803 1.00 86.06 89 GLY A O 1
ATOM 682 N N . THR A 1 90 ? 9.995 1.129 -5.369 1.00 89.88 90 THR A N 1
ATOM 683 C CA . THR A 1 90 ? 9.744 2.571 -5.208 1.00 89.88 90 THR A CA 1
ATOM 684 C C . THR A 1 90 ? 9.670 2.988 -3.732 1.00 89.88 90 THR A C 1
ATOM 686 O O . THR A 1 90 ? 9.492 2.155 -2.839 1.00 89.88 90 THR A O 1
ATOM 689 N N . SER A 1 91 ? 9.798 4.290 -3.444 1.00 91.81 91 SER A N 1
ATOM 690 C CA . SER A 1 91 ? 9.580 4.836 -2.090 1.00 91.81 91 SER A CA 1
ATOM 691 C C . SER A 1 91 ? 8.173 4.526 -1.579 1.00 91.81 91 SER A C 1
ATOM 693 O O . SER A 1 91 ? 8.000 4.119 -0.431 1.00 91.81 91 SER A O 1
ATOM 695 N N . GLU A 1 92 ? 7.181 4.661 -2.455 1.00 93.06 92 GLU A N 1
ATOM 696 C CA . GLU A 1 92 ? 5.772 4.430 -2.153 1.00 93.06 92 GLU A CA 1
ATOM 697 C C . GLU A 1 92 ? 5.482 2.943 -1.926 1.00 93.06 92 GLU A C 1
ATOM 699 O O . GLU A 1 92 ? 4.804 2.588 -0.965 1.00 93.06 92 GLU A O 1
ATOM 704 N N . GLY A 1 93 ? 6.117 2.049 -2.689 1.00 91.69 93 GLY A N 1
ATOM 705 C CA . GLY A 1 93 ? 6.051 0.607 -2.443 1.00 91.69 93 GLY A CA 1
ATOM 706 C C . GLY A 1 93 ? 6.567 0.203 -1.057 1.00 91.69 93 GLY A C 1
ATOM 707 O O . GLY A 1 93 ? 5.979 -0.656 -0.394 1.00 91.69 93 GLY A O 1
ATOM 708 N N . LYS A 1 94 ? 7.621 0.863 -0.552 1.00 91.69 94 LYS A N 1
ATOM 709 C CA . LYS A 1 94 ? 8.106 0.655 0.829 1.00 91.69 94 LYS A CA 1
ATOM 710 C C . LYS A 1 94 ? 7.086 1.119 1.875 1.00 91.69 94 LYS A C 1
ATOM 712 O O . LYS A 1 94 ? 6.942 0.474 2.919 1.00 91.69 94 LYS A O 1
ATOM 717 N N . LYS A 1 95 ? 6.344 2.197 1.602 1.00 94.31 95 LYS A N 1
ATOM 718 C CA . LYS A 1 95 ? 5.234 2.637 2.461 1.00 94.31 95 LYS A CA 1
ATOM 719 C C . LYS A 1 95 ? 4.074 1.645 2.417 1.00 94.31 95 LYS A C 1
ATOM 721 O O . LYS A 1 95 ? 3.583 1.283 3.479 1.00 94.31 95 LYS A O 1
ATOM 726 N N . CYS A 1 96 ? 3.719 1.099 1.251 1.00 93.00 96 CYS A N 1
ATOM 727 C CA . CYS A 1 96 ? 2.732 0.016 1.144 1.00 93.00 96 CYS A CA 1
ATOM 728 C C . CYS A 1 96 ? 3.145 -1.226 1.953 1.00 93.00 96 CYS A C 1
ATOM 730 O O . CYS A 1 96 ? 2.311 -1.812 2.638 1.00 93.00 96 CYS A O 1
ATOM 732 N N . LYS A 1 97 ? 4.433 -1.604 1.956 1.00 91.56 97 LYS A N 1
ATOM 733 C CA . LYS A 1 97 ? 4.941 -2.673 2.842 1.00 91.56 97 LYS A CA 1
ATOM 734 C C . LYS A 1 97 ? 4.725 -2.336 4.321 1.00 91.56 97 LYS A C 1
ATOM 736 O O . LYS A 1 97 ? 4.315 -3.192 5.098 1.00 91.56 97 LYS A O 1
ATOM 741 N N . THR A 1 98 ? 4.966 -1.084 4.702 1.00 92.94 98 THR A N 1
ATOM 742 C CA . THR A 1 98 ? 4.713 -0.613 6.071 1.00 92.94 98 THR A CA 1
ATOM 743 C C . THR A 1 98 ? 3.223 -0.666 6.412 1.00 92.94 98 THR A C 1
ATOM 745 O O . THR A 1 98 ? 2.887 -1.110 7.504 1.00 92.94 98 THR A O 1
ATOM 748 N N . LEU A 1 99 ? 2.335 -0.291 5.485 1.00 94.00 99 LEU A N 1
ATOM 749 C CA . LEU A 1 99 ? 0.883 -0.400 5.666 1.00 94.00 99 LEU A CA 1
ATOM 750 C C . LEU A 1 99 ? 0.429 -1.841 5.894 1.00 94.00 99 LEU A C 1
ATOM 752 O O . LEU A 1 99 ? -0.324 -2.083 6.830 1.00 94.00 99 LEU A O 1
ATOM 756 N N . ARG A 1 100 ? 0.931 -2.804 5.110 1.00 93.69 100 ARG A N 1
ATOM 757 C CA . ARG A 1 100 ? 0.625 -4.234 5.314 1.00 93.69 100 ARG A CA 1
ATOM 758 C C . ARG A 1 100 ? 1.032 -4.711 6.706 1.00 93.69 100 ARG A C 1
ATOM 760 O O . A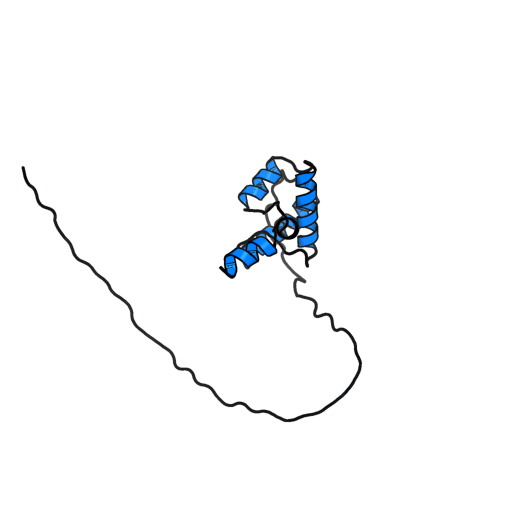RG A 1 100 ? 0.260 -5.385 7.378 1.00 93.69 100 ARG A O 1
ATOM 767 N N . ARG A 1 101 ? 2.211 -4.294 7.181 1.00 91.81 101 ARG A N 1
ATOM 768 C CA . ARG A 1 101 ? 2.656 -4.590 8.550 1.00 91.81 101 ARG A CA 1
ATOM 769 C C . ARG A 1 101 ? 1.740 -3.956 9.601 1.00 91.81 101 ARG A C 1
ATOM 771 O O . ARG A 1 101 ? 1.380 -4.616 10.564 1.00 91.81 101 ARG A O 1
ATOM 778 N N . LEU A 1 102 ? 1.357 -2.689 9.429 1.00 93.56 102 LEU A N 1
ATOM 779 C CA . LEU A 1 102 ? 0.460 -2.002 10.367 1.00 93.56 102 LEU A CA 1
ATOM 780 C C . LEU A 1 102 ? -0.927 -2.649 10.422 1.00 93.56 102 LEU A C 1
ATOM 782 O O . LEU A 1 102 ? -1.507 -2.717 11.501 1.00 93.56 102 LEU A O 1
ATOM 786 N N . TYR A 1 103 ? -1.424 -3.150 9.291 1.00 93.94 103 TYR A N 1
ATOM 787 C CA . TYR A 1 103 ? -2.647 -3.946 9.231 1.00 93.94 103 TYR A CA 1
ATOM 788 C C . TYR A 1 103 ? -2.514 -5.252 10.024 1.00 93.94 103 TYR A C 1
ATOM 790 O O . TYR A 1 103 ? -3.340 -5.516 10.888 1.00 93.94 103 TYR A O 1
ATOM 798 N N . ALA A 1 104 ? -1.429 -6.010 9.824 1.00 91.25 104 ALA A N 1
ATOM 799 C CA . ALA A 1 104 ? -1.165 -7.230 10.595 1.00 91.25 104 ALA A CA 1
ATOM 800 C C . ALA A 1 104 ? -1.028 -6.964 12.110 1.00 91.25 104 ALA A C 1
ATOM 802 O O . ALA A 1 104 ? -1.403 -7.792 12.934 1.00 91.25 104 ALA A O 1
ATOM 803 N N . GLU A 1 105 ? -0.521 -5.788 12.486 1.00 93.19 105 GLU A N 1
ATOM 804 C CA . GLU A 1 105 ? -0.422 -5.332 13.877 1.00 93.19 105 GLU A CA 1
ATOM 805 C C . GLU A 1 105 ? -1.735 -4.726 14.426 1.00 93.19 105 GLU A C 1
ATOM 807 O O . GLU A 1 105 ? -1.749 -4.280 15.573 1.00 93.19 105 GLU A O 1
ATOM 812 N N . ASN A 1 106 ? -2.821 -4.683 13.640 1.00 93.19 106 ASN A N 1
ATOM 813 C CA . ASN A 1 106 ? -4.101 -4.034 13.970 1.00 93.19 106 ASN A CA 1
ATOM 814 C C . ASN A 1 106 ? -3.961 -2.551 14.380 1.00 93.19 106 ASN A C 1
ATOM 816 O O . ASN A 1 106 ? -4.671 -2.054 15.253 1.00 93.19 106 ASN A O 1
ATOM 820 N N . LYS A 1 107 ? -3.015 -1.831 13.766 1.00 94.19 107 LYS A N 1
ATOM 821 C CA . LYS A 1 107 ? -2.755 -0.395 14.001 1.00 94.19 107 LYS A CA 1
ATOM 822 C C . LYS A 1 107 ? -3.417 0.526 12.974 1.00 94.19 107 LYS A C 1
ATOM 824 O O . LYS A 1 107 ? -3.159 1.730 12.979 1.00 94.19 107 LYS A O 1
ATOM 829 N N . LEU A 1 108 ? -4.196 -0.045 12.064 1.00 94.06 108 LEU A N 1
ATOM 830 C CA . LEU A 1 108 ? -4.986 0.676 11.072 1.00 94.06 108 LEU A CA 1
ATOM 831 C C . LEU A 1 108 ? -6.435 0.755 11.562 1.00 94.06 108 LEU A C 1
ATOM 833 O O . LEU A 1 108 ? -6.907 -0.198 12.184 1.00 94.06 108 LEU A O 1
ATOM 837 N N . SER A 1 109 ? -7.121 1.875 11.327 1.00 94.50 109 SER A N 1
ATOM 838 C CA . SER A 1 109 ? -8.538 1.963 11.695 1.00 94.50 109 SER A CA 1
ATOM 839 C C . SER A 1 109 ? -9.391 1.105 10.757 1.00 94.50 109 SER A C 1
ATOM 841 O O . SER A 1 109 ? -9.012 0.844 9.615 1.00 94.50 109 SER A O 1
ATOM 843 N N . GLU A 1 110 ? -10.556 0.668 11.227 1.00 93.62 110 GLU A N 1
ATOM 844 C CA . GLU A 1 110 ? -11.469 -0.154 10.425 1.00 93.62 110 GLU A CA 1
ATOM 845 C C . GLU A 1 110 ? -11.935 0.582 9.157 1.00 93.62 110 GLU A C 1
ATOM 847 O O . GLU A 1 110 ? -11.922 0.007 8.074 1.00 93.62 110 GLU A O 1
ATOM 852 N N . GLU A 1 111 ? -12.205 1.886 9.260 1.00 94.06 111 GLU A N 1
ATOM 853 C CA . GLU A 1 111 ? -12.569 2.748 8.125 1.00 94.06 111 GLU A CA 1
ATOM 854 C C . GLU A 1 111 ? -11.449 2.835 7.069 1.00 94.06 111 GLU A C 1
ATOM 856 O O . GLU A 1 111 ? -11.706 2.851 5.864 1.00 94.06 111 GLU A O 1
ATOM 861 N N . GLU A 1 112 ? -10.182 2.869 7.499 1.00 94.19 112 GLU A N 1
ATOM 862 C CA . GLU A 1 112 ? -9.023 2.865 6.596 1.00 94.19 112 GLU A CA 1
ATOM 863 C C . GLU A 1 112 ? -8.870 1.515 5.884 1.00 94.19 112 GLU A C 1
ATOM 865 O O . GLU A 1 112 ? -8.522 1.470 4.700 1.00 94.19 112 GLU A O 1
ATOM 870 N N . VAL A 1 113 ? -9.135 0.416 6.594 1.00 94.62 113 VAL A N 1
ATOM 871 C CA . VAL A 1 113 ? -9.128 -0.935 6.021 1.00 94.62 113 VAL A CA 1
ATOM 872 C C . VAL A 1 113 ? -10.254 -1.091 5.007 1.00 94.62 113 VAL A C 1
ATOM 874 O O . VAL A 1 113 ? -10.006 -1.593 3.911 1.00 94.62 113 VAL A O 1
ATOM 877 N N . GLU A 1 114 ? -11.461 -0.628 5.333 1.00 94.44 114 GLU A N 1
ATOM 878 C CA . GLU A 1 114 ? -12.616 -0.674 4.438 1.00 94.44 114 GLU A CA 1
ATOM 879 C C . GLU A 1 114 ? -12.352 0.137 3.163 1.00 94.44 114 GLU A C 1
ATOM 881 O O . GLU A 1 114 ? -12.517 -0.386 2.058 1.00 94.44 114 GLU A O 1
ATOM 886 N N . LEU A 1 115 ? -11.817 1.357 3.295 1.00 93.62 115 LEU A N 1
ATOM 887 C CA . LEU A 1 115 ? -11.402 2.186 2.160 1.00 93.62 115 LEU A CA 1
ATOM 888 C C . LEU A 1 115 ? -10.417 1.447 1.242 1.00 93.62 115 LEU A C 1
ATOM 890 O O . LEU A 1 115 ? -10.590 1.424 0.024 1.00 93.62 115 LEU A O 1
ATOM 894 N N . LEU A 1 116 ? -9.381 0.836 1.819 1.00 93.38 116 LEU A N 1
ATOM 895 C CA . LEU A 1 116 ? -8.367 0.103 1.061 1.00 93.38 116 LEU A CA 1
ATOM 896 C C . LEU A 1 116 ? -8.923 -1.181 0.434 1.00 93.38 116 LEU A C 1
ATOM 898 O O . LEU A 1 116 ? -8.531 -1.532 -0.679 1.00 93.38 116 LEU A O 1
ATOM 902 N N . SER A 1 117 ? -9.865 -1.848 1.100 1.00 93.12 117 SER A N 1
ATOM 903 C CA . SER A 1 117 ? -10.560 -3.016 0.555 1.00 93.12 117 SER A CA 1
ATOM 904 C C . SER A 1 117 ? -11.440 -2.652 -0.646 1.00 93.12 117 SER A C 1
ATOM 906 O O . SER A 1 117 ? -11.430 -3.365 -1.647 1.00 93.12 117 SER A O 1
ATOM 908 N N . GLY A 1 118 ? -12.107 -1.491 -0.613 1.00 92.38 118 GLY A N 1
ATOM 909 C CA . GLY A 1 118 ? -12.876 -0.966 -1.745 1.00 92.38 118 GLY A CA 1
ATOM 910 C C . GLY A 1 118 ? -12.007 -0.586 -2.949 1.00 92.38 118 GLY A C 1
ATOM 911 O O . GLY A 1 118 ? -12.484 -0.577 -4.081 1.00 92.38 118 GLY A O 1
ATOM 912 N N . LEU A 1 119 ? -10.721 -0.318 -2.716 1.00 91.19 119 LEU A N 1
ATOM 913 C CA . LEU A 1 119 ? -9.718 -0.067 -3.752 1.00 91.19 119 LEU A CA 1
ATOM 914 C C . LEU A 1 119 ? -9.033 -1.346 -4.266 1.00 91.19 119 LEU A C 1
ATOM 916 O O . LEU A 1 119 ? -8.101 -1.246 -5.062 1.00 91.19 119 LEU A O 1
ATOM 920 N N . ASP A 1 120 ? -9.463 -2.532 -3.826 1.00 91.56 120 ASP A N 1
ATOM 921 C CA . ASP A 1 120 ? -8.845 -3.822 -4.170 1.00 91.56 120 ASP A CA 1
ATOM 922 C C . ASP A 1 120 ? -7.338 -3.872 -3.818 1.00 91.56 120 ASP A C 1
ATOM 924 O O . ASP A 1 120 ? -6.476 -4.388 -4.544 1.00 91.56 120 ASP A O 1
ATOM 928 N N . PHE A 1 121 ? -6.979 -3.259 -2.684 1.00 92.88 121 PHE A N 1
ATOM 929 C CA . PHE A 1 121 ? -5.614 -3.291 -2.175 1.00 92.88 121 PHE A CA 1
ATOM 930 C C . PHE A 1 121 ? -5.289 -4.659 -1.568 1.00 92.88 121 PHE A C 1
ATOM 932 O O . PHE A 1 121 ? -5.984 -5.149 -0.676 1.00 92.88 121 PHE A O 1
ATOM 939 N N . ARG A 1 122 ? -4.176 -5.269 -2.000 1.00 90.69 122 ARG A N 1
ATOM 940 C CA . ARG A 1 122 ? -3.779 -6.595 -1.519 1.00 90.69 122 ARG A CA 1
ATOM 941 C C . ARG A 1 122 ? -2.938 -6.494 -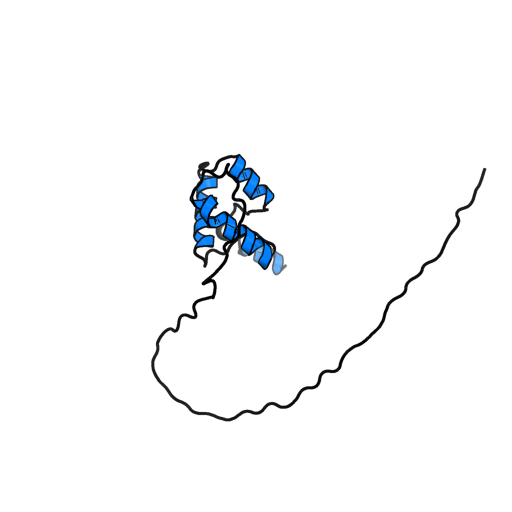0.247 1.00 90.69 122 ARG A C 1
ATOM 943 O O . ARG A 1 122 ? -1.812 -5.976 -0.263 1.00 90.69 122 ARG A O 1
ATOM 950 N N . TRP A 1 123 ? -3.468 -7.070 0.831 1.00 89.75 123 TRP A N 1
ATOM 951 C CA . TRP A 1 123 ? -2.808 -7.154 2.135 1.00 89.75 123 TRP A CA 1
ATOM 952 C C . TRP A 1 123 ? -1.662 -8.167 2.174 1.00 89.75 123 TRP A C 1
ATOM 954 O O . TRP A 1 123 ? -0.631 -7.872 2.771 1.00 89.75 123 TRP A O 1
ATOM 964 N N . SER A 1 124 ? -1.797 -9.307 1.493 1.00 82.00 124 SER A N 1
ATOM 965 C CA . SER A 1 124 ? -0.738 -10.320 1.406 1.00 82.00 124 SER A CA 1
ATOM 966 C C . SER A 1 124 ? 0.401 -9.857 0.494 1.00 82.00 124 SER A C 1
ATOM 968 O O . SER A 1 124 ? 0.169 -9.373 -0.626 1.00 82.00 124 SER A O 1
ATOM 970 N N . SER A 1 125 ? 1.644 -9.985 0.961 1.00 70.88 125 SER A N 1
ATOM 971 C CA . SER A 1 125 ? 2.813 -9.748 0.117 1.00 70.88 125 SER A CA 1
ATOM 972 C C . SER A 1 125 ? 2.975 -10.921 -0.860 1.00 70.88 125 SER A C 1
ATOM 974 O O . SER A 1 125 ? 2.628 -12.053 -0.540 1.00 70.88 125 SER A O 1
ATOM 976 N N . LEU A 1 126 ? 3.439 -10.656 -2.088 1.00 68.06 126 LEU A N 1
ATOM 977 C CA . LEU A 1 126 ? 3.727 -11.752 -3.024 1.00 68.06 126 LEU A CA 1
ATOM 978 C C . LEU A 1 126 ? 4.882 -12.614 -2.512 1.00 68.06 126 LEU A C 1
ATOM 980 O O . LEU A 1 126 ? 4.842 -13.819 -2.709 1.00 68.06 126 LEU A O 1
ATOM 984 N N . GLU A 1 127 ? 5.864 -12.009 -1.839 1.00 64.25 127 GLU A N 1
ATOM 985 C CA . GLU A 1 127 ? 6.945 -12.736 -1.167 1.00 64.25 127 GLU A CA 1
ATOM 986 C C . GLU A 1 127 ? 6.394 -13.771 -0.177 1.00 64.25 127 GLU A C 1
ATOM 988 O O . GLU A 1 127 ? 6.858 -14.903 -0.188 1.00 64.25 127 GLU A O 1
ATOM 993 N N . ASP A 1 128 ? 5.358 -13.422 0.593 1.00 63.81 128 ASP A N 1
ATOM 994 C CA . ASP A 1 128 ? 4.761 -14.331 1.584 1.00 63.81 128 ASP A CA 1
ATOM 995 C C . ASP A 1 128 ? 4.147 -15.560 0.883 1.00 63.81 128 ASP A C 1
ATOM 997 O O . ASP A 1 128 ? 4.271 -16.686 1.348 1.00 63.81 128 ASP A O 1
ATOM 1001 N N . ILE A 1 129 ? 3.545 -15.354 -0.294 1.00 65.50 129 ILE A N 1
ATOM 1002 C CA . ILE A 1 129 ? 2.948 -16.429 -1.101 1.00 65.50 129 ILE A CA 1
ATOM 1003 C C . ILE A 1 129 ? 4.031 -17.322 -1.724 1.00 65.50 129 ILE A C 1
ATOM 1005 O O . ILE A 1 129 ? 3.834 -18.528 -1.846 1.00 65.50 129 ILE A O 1
ATOM 1009 N N . TYR A 1 130 ? 5.171 -16.754 -2.131 1.00 65.69 130 TYR A N 1
ATOM 1010 C CA . TYR A 1 130 ? 6.278 -17.533 -2.692 1.00 65.69 130 TYR A CA 1
ATOM 1011 C C . TYR A 1 130 ? 6.981 -18.400 -1.644 1.00 65.69 130 TYR A C 1
ATOM 1013 O O . TYR A 1 130 ? 7.444 -19.480 -1.995 1.00 65.69 130 TYR A O 1
ATOM 1021 N N . GLU A 1 131 ? 7.059 -17.956 -0.387 1.00 63.34 131 GLU A N 1
ATOM 1022 C CA . GLU A 1 131 ? 7.628 -18.764 0.702 1.00 63.34 131 GLU A CA 1
ATOM 1023 C C . GLU A 1 131 ? 6.730 -19.953 1.084 1.00 63.34 131 GLU A C 1
ATOM 1025 O O . GLU A 1 131 ? 7.236 -20.996 1.491 1.00 63.34 131 GLU A O 1
ATOM 1030 N N . GLU A 1 132 ? 5.411 -19.819 0.930 1.00 66.31 132 GLU A N 1
ATOM 1031 C CA . GLU A 1 132 ? 4.441 -20.881 1.235 1.00 66.31 132 GLU A CA 1
ATOM 1032 C C . GLU A 1 132 ? 4.223 -21.870 0.079 1.00 66.31 132 GLU A C 1
ATOM 1034 O O . GLU A 1 132 ? 3.723 -22.976 0.292 1.00 66.31 132 GLU A O 1
ATOM 1039 N N . ALA A 1 133 ? 4.574 -21.491 -1.150 1.00 72.75 133 ALA A N 1
ATOM 1040 C CA . ALA A 1 133 ? 4.394 -22.333 -2.322 1.00 72.75 133 ALA A CA 1
ATOM 1041 C C . ALA A 1 133 ? 5.492 -23.408 -2.411 1.00 72.75 133 ALA A C 1
ATOM 1043 O O . ALA A 1 133 ? 6.658 -23.097 -2.658 1.00 72.75 133 ALA A O 1
ATOM 1044 N N . ASP A 1 134 ? 5.114 -24.684 -2.283 1.00 83.19 134 ASP A N 1
ATOM 1045 C CA . ASP A 1 134 ? 6.016 -25.807 -2.549 1.00 83.19 134 ASP A CA 1
ATOM 1046 C C . ASP A 1 134 ? 6.280 -25.908 -4.060 1.00 83.19 134 ASP A C 1
ATOM 1048 O O . ASP A 1 134 ? 5.468 -26.419 -4.840 1.00 83.19 134 ASP A O 1
ATOM 1052 N N . PHE A 1 135 ? 7.414 -25.348 -4.487 1.00 86.06 135 PHE A N 1
ATOM 1053 C CA . PHE A 1 135 ? 7.822 -25.329 -5.889 1.00 86.06 135 PHE A CA 1
ATOM 1054 C C . PHE A 1 135 ? 7.875 -26.739 -6.492 1.00 86.06 135 PHE A C 1
ATOM 1056 O O . PHE A 1 135 ? 7.531 -26.896 -7.665 1.00 86.06 135 PHE A O 1
ATOM 1063 N N . ASP A 1 136 ? 8.237 -27.755 -5.705 1.00 86.69 136 ASP A N 1
ATOM 1064 C CA . ASP A 1 136 ? 8.326 -29.134 -6.183 1.00 86.69 136 ASP A CA 1
ATOM 1065 C C . ASP A 1 136 ? 6.928 -29.706 -6.474 1.00 86.69 136 ASP A C 1
ATOM 1067 O O . ASP A 1 136 ? 6.733 -30.379 -7.490 1.00 86.69 136 ASP A O 1
ATOM 1071 N N . GLU A 1 137 ? 5.923 -29.368 -5.657 1.00 88.50 137 GLU A N 1
ATOM 1072 C CA . GLU A 1 137 ? 4.523 -29.741 -5.907 1.00 88.50 137 GLU A CA 1
ATOM 1073 C C . GLU A 1 137 ? 3.984 -29.082 -7.189 1.00 88.50 137 GLU A C 1
ATOM 1075 O O . GLU A 1 137 ? 3.350 -29.731 -8.030 1.00 88.50 137 GLU A O 1
ATOM 1080 N N . LEU A 1 138 ? 4.241 -27.781 -7.357 1.00 87.62 138 LEU A N 1
ATOM 1081 C CA . LEU A 1 138 ? 3.830 -27.015 -8.538 1.00 87.62 138 LEU A CA 1
ATOM 1082 C C . LEU A 1 138 ? 4.497 -27.532 -9.816 1.00 87.62 138 LEU A C 1
ATOM 1084 O O . LEU A 1 138 ? 3.833 -27.657 -10.848 1.00 87.62 138 LEU A O 1
ATOM 1088 N N . LEU A 1 139 ? 5.792 -27.851 -9.747 1.00 88.56 139 LEU A N 1
ATOM 1089 C CA . LEU A 1 139 ? 6.549 -28.400 -10.866 1.00 88.56 139 LEU A CA 1
ATOM 1090 C C . LEU A 1 139 ? 6.069 -29.809 -11.233 1.00 88.56 139 LEU A C 1
ATOM 1092 O O . LEU A 1 139 ? 5.949 -30.112 -12.420 1.00 88.56 139 LEU A O 1
ATOM 1096 N N . GLY A 1 140 ? 5.730 -30.636 -10.239 1.00 93.00 140 GLY A N 1
ATOM 1097 C CA . GLY A 1 140 ? 5.166 -31.970 -10.454 1.00 93.00 140 GLY A CA 1
ATOM 1098 C C . GLY A 1 140 ? 3.907 -31.940 -11.324 1.00 93.00 140 GLY A C 1
ATOM 1099 O O . GLY A 1 140 ? 3.845 -32.639 -12.331 1.00 93.00 140 GLY A O 1
ATOM 1100 N N . ARG A 1 141 ? 2.955 -31.046 -11.019 1.00 90.75 141 ARG A N 1
ATOM 1101 C CA . ARG A 1 141 ? 1.713 -30.884 -11.806 1.00 90.75 141 ARG A CA 1
ATOM 1102 C C . ARG A 1 141 ? 1.918 -30.380 -13.235 1.00 90.75 141 ARG A C 1
ATOM 1104 O O . ARG A 1 141 ? 1.006 -30.506 -14.044 1.00 90.75 141 ARG A O 1
ATOM 1111 N N . LEU A 1 142 ? 3.034 -29.709 -13.516 1.00 92.25 142 LEU A N 1
ATOM 1112 C CA . LEU A 1 142 ? 3.305 -29.141 -14.838 1.00 92.25 142 LEU A CA 1
ATOM 1113 C C . LEU A 1 142 ? 3.974 -30.153 -15.778 1.00 92.25 142 LEU A C 1
ATOM 1115 O O . LEU A 1 142 ? 3.876 -30.008 -16.996 1.00 92.25 142 LEU A O 1
ATOM 1119 N N . ILE A 1 143 ? 4.705 -31.119 -15.215 1.00 93.12 143 ILE A N 1
ATOM 1120 C CA . ILE A 1 143 ? 5.455 -32.132 -15.967 1.00 93.12 143 ILE A CA 1
ATOM 1121 C C . ILE A 1 143 ? 4.619 -33.400 -16.207 1.00 93.12 143 ILE A C 1
ATOM 1123 O O . ILE A 1 143 ? 4.837 -34.060 -17.226 1.00 93.12 143 ILE A O 1
ATOM 1127 N N . GLU A 1 144 ? 3.693 -33.739 -15.302 1.00 72.50 144 GLU A N 1
ATOM 1128 C CA . GLU A 1 144 ? 2.689 -34.804 -15.505 1.00 72.50 144 GLU A CA 1
ATOM 1129 C C . GLU A 1 144 ? 1.592 -34.413 -16.508 1.00 72.50 144 GLU A C 1
ATOM 1131 O O . GLU A 1 144 ? 1.220 -35.295 -17.320 1.00 72.50 144 GLU A O 1
#

Organism: NCBI:txid49249

Secondary structure (DSSP, 8-state):
----PPP------------PPP------PPP---------------S--S---------TT---HHHHHHHHHHHHHHHHHS-----TTSHHHHHHHHHHHHHHTT-S-HHHHHHHHHTT---S-HHHHHHHS-HHHHHHHHH-

Sequence (144 aa):
MRATRPSLVLSLLASISTVTTATSPAFVLPSSSLQSKTCTNQRSTPLYEQNKETNVEIPSFITNKVLQQVYPAMLQHQSLYGNVNIPLGTSEGKKCKTLRRLYAENKLSEEEVELLSGLDFRWSSLEDIYEEADFDELLGRLIE

pLDDT: mean 74.19, std 19.52, range [39.06, 94.62]

Foldseek 3Di:
DDDDDDDDDDDDDDDDDDDDDDDDDDDDDDDDDDDDDDDDPPPPDDDDDDDDPPPPPDPPPFPDPLCSVLVVVQVVCCVVPVASQDDCVDPSNVSLVVVLVCVVVVVGDPVRVVVCVVRVHDSDDVVNVVVVDPVVVVVVVVVD